Protein AF-A0A268U4F8-F1 (afdb_monomer_lite)

pLDDT: mean 76.62, std 21.25, range [26.23, 95.12]

Secondary structure (DSSP, 8-state):
------EETTTTEE---S--TT-SS----B-S---HHHHHHHHHTT--EEEEE-TTGGGTT-HHHHHHHHHTTEEEEEESSHHHHHHHHHHHHHHT--PEEEEEE-GGGHHHHHHHHHHTT-SEEEEHHHHS--

Sequence (134 aa):
MLMFGFYDTNSLSFKFCDDLKDINSLHIPLLKPVQHTLAKYCQDNGVAHSLYLNNYFFEGKDIAQIIAHINLGAEYVLCENPEIAKAMQDIVEKYVLTLKVLVLSDEKSLNPVVKECLKASIDGIINRTCILES

Radius of gyration: 15.09 Å; chains: 1; bounding box: 38×44×38 Å

Structure (mmCIF, N/CA/C/O backbone):
data_AF-A0A268U4F8-F1
#
_entry.id   AF-A0A268U4F8-F1
#
loop_
_atom_site.group_PDB
_atom_site.id
_atom_site.type_symbol
_atom_site.label_atom_id
_atom_site.label_alt_id
_atom_site.label_comp_id
_atom_site.label_asym_id
_atom_site.label_entity_id
_atom_site.label_seq_id
_atom_site.pdbx_PDB_ins_code
_atom_site.Cartn_x
_atom_site.Cartn_y
_atom_site.Cartn_z
_atom_site.occupancy
_atom_site.B_iso_or_equiv
_atom_site.auth_seq_id
_atom_site.auth_comp_id
_atom_site.auth_asym_id
_atom_site.auth_atom_id
_atom_site.pdbx_PDB_model_num
ATOM 1 N N . MET A 1 1 ? -1.320 -16.969 0.747 1.00 27.02 1 MET A N 1
ATOM 2 C CA . MET A 1 1 ? -0.069 -16.864 1.524 1.00 27.02 1 MET A CA 1
ATOM 3 C C . MET A 1 1 ? 0.726 -15.726 0.907 1.00 27.02 1 MET A C 1
ATOM 5 O O . MET A 1 1 ? 1.090 -15.846 -0.253 1.00 27.02 1 MET A O 1
ATOM 9 N N . LEU A 1 2 ? 0.845 -14.590 1.598 1.00 26.23 2 LEU A N 1
ATOM 10 C CA . LEU A 1 2 ? 1.570 -13.408 1.112 1.00 26.23 2 LEU A CA 1
ATOM 11 C C . LEU A 1 2 ? 3.011 -13.497 1.617 1.00 26.23 2 LEU A C 1
ATOM 13 O O . LEU A 1 2 ? 3.222 -13.724 2.806 1.00 26.23 2 LEU A O 1
ATOM 17 N N . MET A 1 3 ? 3.978 -13.372 0.713 1.00 31.55 3 MET A N 1
ATOM 18 C CA . MET A 1 3 ? 5.406 -13.435 1.016 1.00 31.55 3 MET A CA 1
ATOM 19 C C . MET A 1 3 ? 6.018 -12.077 0.666 1.00 31.55 3 MET A C 1
ATOM 21 O O . MET A 1 3 ? 5.747 -11.545 -0.409 1.00 31.55 3 MET A O 1
ATOM 25 N N . PHE A 1 4 ? 6.791 -11.500 1.584 1.00 36.38 4 PHE A N 1
ATOM 26 C CA . PHE A 1 4 ? 7.349 -10.152 1.457 1.00 36.38 4 PHE A CA 1
ATOM 27 C C . PHE A 1 4 ? 8.857 -10.230 1.198 1.00 36.38 4 PHE A C 1
ATOM 29 O O . PHE A 1 4 ? 9.552 -10.999 1.859 1.00 36.38 4 PHE A O 1
ATOM 36 N N . GLY A 1 5 ? 9.356 -9.451 0.234 1.00 38.19 5 GLY A N 1
ATOM 37 C CA . GLY A 1 5 ? 10.785 -9.295 -0.043 1.00 38.19 5 GLY A CA 1
ATOM 38 C C . GLY A 1 5 ? 11.297 -7.945 0.461 1.00 38.19 5 GLY A C 1
ATOM 39 O O . GLY A 1 5 ? 10.632 -6.928 0.276 1.00 38.19 5 GLY A O 1
ATOM 40 N N . PHE A 1 6 ? 12.478 -7.938 1.078 1.00 37.91 6 PHE A N 1
ATOM 41 C CA . PHE A 1 6 ? 13.141 -6.741 1.609 1.00 37.91 6 PHE A CA 1
ATOM 42 C C . PHE A 1 6 ? 14.332 -6.348 0.729 1.00 37.91 6 PHE A C 1
ATOM 44 O O . PHE A 1 6 ? 14.998 -7.219 0.165 1.00 37.91 6 PHE A O 1
ATOM 51 N N . TYR A 1 7 ? 14.597 -5.044 0.620 1.00 38.31 7 TYR A N 1
ATOM 52 C CA . TYR A 1 7 ? 15.694 -4.471 -0.165 1.00 38.31 7 TYR A CA 1
ATOM 53 C C . TYR A 1 7 ? 16.811 -3.998 0.765 1.00 38.31 7 TYR A C 1
ATOM 55 O O . TYR A 1 7 ? 16.540 -3.179 1.631 1.00 38.31 7 TYR A O 1
ATOM 63 N N . ASP A 1 8 ? 18.0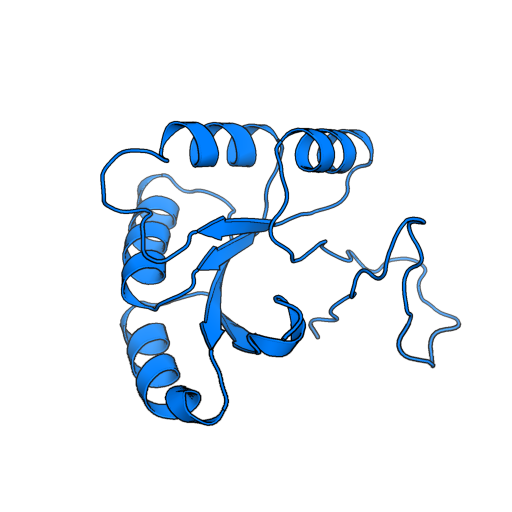45 -4.447 0.533 1.00 32.28 8 ASP A N 1
ATOM 64 C CA . ASP A 1 8 ? 19.248 -3.919 1.185 1.00 32.28 8 ASP A CA 1
ATOM 65 C C . ASP A 1 8 ? 20.260 -3.476 0.100 1.00 32.28 8 ASP A C 1
ATOM 67 O O . ASP A 1 8 ? 20.325 -4.041 -0.990 1.00 32.28 8 ASP A O 1
ATOM 71 N N . THR A 1 9 ? 20.957 -2.387 0.401 1.00 38.56 9 THR A N 1
ATOM 72 C CA . THR A 1 9 ? 21.740 -1.420 -0.399 1.00 38.56 9 THR A CA 1
ATOM 73 C C . THR A 1 9 ? 22.499 -1.839 -1.686 1.00 38.56 9 THR A C 1
ATOM 75 O O . THR A 1 9 ? 23.022 -2.938 -1.838 1.00 38.56 9 THR A O 1
ATOM 78 N N . ASN A 1 10 ? 22.605 -0.858 -2.612 1.00 35.28 10 ASN A N 1
ATOM 79 C CA . ASN A 1 10 ? 23.471 -0.698 -3.813 1.00 35.28 10 ASN A CA 1
ATOM 80 C C . ASN A 1 10 ? 23.703 -1.876 -4.781 1.00 35.28 10 ASN A C 1
ATOM 82 O O . ASN A 1 10 ? 24.429 -1.740 -5.765 1.00 35.28 10 ASN A O 1
ATOM 86 N N . SER A 1 11 ? 23.015 -2.987 -4.582 1.00 34.38 11 SER A N 1
ATOM 87 C CA . SER A 1 11 ? 22.832 -4.063 -5.544 1.00 34.38 11 SER A CA 1
ATOM 88 C C . SER A 1 11 ? 21.446 -4.654 -5.290 1.00 34.38 11 SER A C 1
ATOM 90 O O . SER A 1 11 ? 21.050 -4.801 -4.138 1.00 34.38 11 SER A O 1
ATOM 92 N N . LEU A 1 12 ? 20.672 -4.941 -6.342 1.00 34.50 12 LEU A N 1
ATOM 93 C CA . LEU A 1 12 ? 19.396 -5.658 -6.225 1.00 34.50 12 LEU A CA 1
ATOM 94 C C . LEU A 1 12 ? 19.692 -7.086 -5.744 1.00 34.50 12 LEU A C 1
ATOM 96 O O . LEU A 1 12 ? 19.836 -8.009 -6.540 1.00 34.50 12 LEU A O 1
ATOM 100 N N . SER A 1 13 ? 19.847 -7.249 -4.434 1.00 30.06 13 SER A N 1
ATOM 101 C CA . SER A 1 13 ? 19.980 -8.541 -3.779 1.00 30.06 13 SER A CA 1
ATOM 102 C C . SER A 1 13 ? 18.674 -8.835 -3.046 1.00 30.06 13 SER A C 1
ATOM 104 O O . SER A 1 13 ? 18.243 -8.096 -2.163 1.00 30.06 13 SER A O 1
ATOM 106 N N . PHE A 1 14 ? 17.987 -9.890 -3.479 1.00 37.38 14 PHE A N 1
ATOM 107 C CA . PHE A 1 14 ? 16.776 -10.380 -2.833 1.00 37.38 14 PHE A CA 1
ATOM 108 C C . PHE A 1 14 ? 17.209 -11.253 -1.654 1.00 37.38 14 PHE A C 1
ATOM 110 O O . PHE A 1 14 ? 17.764 -12.332 -1.866 1.00 37.38 14 PHE A O 1
ATOM 117 N N . LYS A 1 15 ? 16.981 -10.813 -0.411 1.00 34.19 15 LYS A N 1
ATOM 118 C CA . LYS A 1 15 ? 17.087 -11.718 0.743 1.00 34.19 15 LYS A CA 1
ATOM 119 C C . LYS A 1 15 ? 15.885 -12.658 0.714 1.00 34.19 15 LYS A C 1
ATOM 121 O O . LYS A 1 15 ? 14.783 -12.295 1.120 1.00 34.19 15 LYS A O 1
ATOM 126 N N . PHE A 1 16 ? 16.112 -13.851 0.177 1.00 38.69 16 PHE A N 1
ATOM 127 C CA . PHE A 1 16 ? 15.192 -14.971 0.295 1.00 38.69 16 PHE A CA 1
ATOM 128 C C . PHE A 1 16 ? 15.131 -15.421 1.754 1.00 38.69 16 PHE A C 1
ATOM 130 O O . PHE A 1 16 ? 16.163 -15.603 2.393 1.00 38.69 16 PHE A O 1
ATOM 137 N N . CYS A 1 17 ? 13.920 -15.578 2.287 1.00 37.22 17 CYS A N 1
ATOM 138 C CA . CYS A 1 17 ? 13.726 -16.331 3.518 1.00 37.22 17 CYS A CA 1
ATOM 139 C C . CYS A 1 17 ? 13.926 -17.809 3.152 1.00 37.22 17 CYS A C 1
ATOM 141 O O . CYS A 1 17 ? 13.237 -18.314 2.264 1.00 37.22 17 CYS A O 1
ATOM 143 N N . ASP A 1 18 ? 14.939 -18.434 3.749 1.00 35.91 18 ASP A N 1
ATOM 144 C CA . ASP A 1 18 ? 15.432 -19.773 3.421 1.00 35.91 18 ASP A CA 1
ATOM 145 C C . ASP A 1 18 ? 14.339 -20.841 3.557 1.00 35.91 18 ASP A C 1
ATOM 147 O O . ASP A 1 18 ? 14.003 -21.228 4.671 1.00 35.91 18 ASP A O 1
ATOM 151 N N . ASP A 1 19 ? 13.782 -21.289 2.424 1.00 41.16 19 ASP A N 1
ATOM 152 C CA . ASP A 1 19 ? 13.491 -22.707 2.129 1.00 41.16 19 ASP A CA 1
ATOM 153 C C . ASP A 1 19 ? 12.685 -22.866 0.832 1.00 41.16 19 ASP A C 1
ATOM 155 O O . ASP A 1 19 ? 11.522 -23.252 0.859 1.00 41.16 19 ASP A O 1
ATOM 159 N N . LEU A 1 20 ? 13.235 -22.575 -0.352 1.00 42.25 20 LEU A N 1
ATOM 160 C CA . LEU A 1 20 ? 12.457 -22.824 -1.573 1.00 42.25 20 LEU A CA 1
ATOM 161 C C . LEU A 1 20 ? 13.334 -23.221 -2.767 1.00 42.25 20 LEU A C 1
ATOM 163 O O . LEU A 1 20 ? 13.801 -22.392 -3.542 1.00 42.25 20 LEU A O 1
ATOM 167 N N . LYS A 1 21 ? 13.456 -24.534 -2.983 1.00 40.00 21 LYS A N 1
ATOM 168 C CA . LYS A 1 21 ? 13.842 -25.111 -4.283 1.00 40.00 21 LYS A CA 1
ATOM 169 C C . LYS A 1 21 ? 12.733 -24.988 -5.350 1.00 40.00 21 LYS A C 1
ATOM 171 O O . LYS A 1 21 ? 12.944 -25.430 -6.472 1.00 40.00 21 LYS A O 1
ATOM 176 N N . ASP A 1 22 ? 11.610 -24.331 -5.036 1.00 40.72 22 ASP A N 1
ATOM 177 C CA . ASP A 1 22 ? 10.383 -24.321 -5.850 1.00 40.72 22 ASP A CA 1
ATOM 178 C C . ASP A 1 22 ? 9.852 -22.908 -6.205 1.00 40.72 22 ASP A C 1
ATOM 180 O O . ASP A 1 22 ? 8.665 -22.725 -6.472 1.00 40.72 22 ASP A O 1
ATOM 184 N N . ILE A 1 23 ? 10.703 -21.874 -6.256 1.00 44.06 23 ILE A N 1
ATOM 185 C CA . ILE A 1 23 ? 10.297 -20.468 -6.533 1.00 44.06 23 ILE A CA 1
ATOM 186 C C . ILE A 1 23 ? 10.091 -20.209 -8.034 1.00 44.06 23 ILE A C 1
ATOM 188 O O . ILE A 1 23 ? 10.409 -19.148 -8.556 1.00 44.06 23 ILE A O 1
ATOM 192 N N . ASN A 1 24 ? 9.547 -21.165 -8.776 1.00 39.38 24 ASN A N 1
ATOM 193 C CA . ASN A 1 24 ? 9.349 -20.997 -10.217 1.00 39.38 24 ASN A CA 1
ATOM 194 C C . ASN A 1 24 ? 8.078 -20.204 -10.592 1.00 39.38 24 ASN A C 1
ATOM 196 O O . ASN A 1 24 ? 7.699 -20.211 -11.760 1.00 39.38 24 ASN A O 1
ATOM 200 N N . SER A 1 25 ? 7.392 -19.524 -9.656 1.00 43.03 25 SER A N 1
ATOM 201 C CA . SER A 1 25 ? 6.165 -18.767 -10.001 1.00 43.03 25 SER A CA 1
ATOM 202 C C . SER A 1 25 ? 5.660 -17.696 -9.013 1.00 43.03 25 SER A C 1
ATOM 204 O O . SER A 1 25 ? 4.525 -17.243 -9.151 1.00 43.03 25 SER A O 1
ATOM 206 N N . LEU A 1 26 ? 6.431 -17.255 -8.012 1.00 52.75 26 LEU A N 1
ATOM 207 C CA . LEU A 1 26 ? 5.893 -16.303 -7.028 1.00 52.75 26 LEU A CA 1
ATOM 208 C C . LEU A 1 26 ? 5.993 -14.852 -7.528 1.00 52.75 26 LEU A C 1
ATOM 210 O O . LEU A 1 26 ? 7.079 -14.328 -7.754 1.00 52.75 26 LEU A O 1
ATOM 214 N N . HIS A 1 27 ? 4.836 -14.208 -7.680 1.00 63.25 27 HIS A N 1
ATOM 215 C CA . HIS A 1 27 ? 4.687 -12.774 -7.917 1.00 63.25 27 HIS A CA 1
ATOM 216 C C . HIS A 1 27 ? 5.143 -12.013 -6.660 1.00 63.25 27 HIS A C 1
ATOM 218 O O . HIS A 1 27 ? 4.391 -11.909 -5.691 1.00 63.25 27 HIS A O 1
ATOM 224 N N . ILE A 1 28 ? 6.400 -11.562 -6.633 1.00 74.38 28 ILE A N 1
ATOM 225 C CA . ILE A 1 28 ? 7.010 -10.886 -5.476 1.00 74.38 28 ILE A CA 1
ATOM 226 C C . ILE A 1 28 ? 6.951 -9.369 -5.705 1.00 74.38 28 ILE A C 1
ATOM 228 O O . ILE A 1 28 ? 7.708 -8.861 -6.536 1.00 74.38 28 ILE A O 1
ATOM 232 N N . PRO A 1 29 ? 6.081 -8.626 -4.995 1.00 83.12 29 PRO A N 1
ATOM 233 C CA . PRO A 1 29 ? 6.014 -7.181 -5.139 1.00 83.12 29 PRO A CA 1
ATOM 234 C C . PRO A 1 29 ? 7.147 -6.479 -4.384 1.00 83.12 29 PRO A C 1
ATOM 236 O O . PRO A 1 29 ? 7.546 -6.883 -3.290 1.00 83.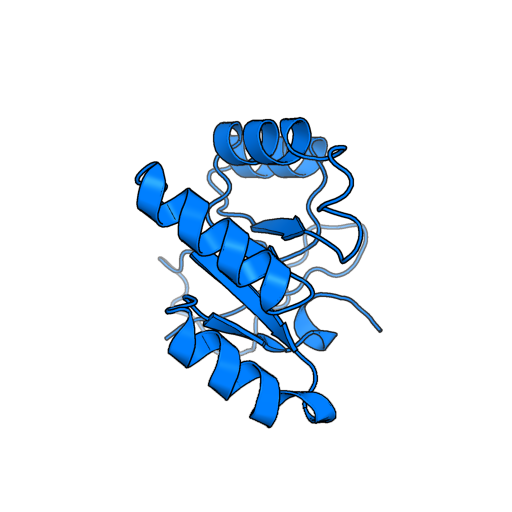12 29 PRO A O 1
ATOM 239 N N . LEU A 1 30 ? 7.620 -5.365 -4.939 1.00 86.06 30 LEU A N 1
ATOM 240 C CA . LEU A 1 30 ? 8.527 -4.438 -4.276 1.00 86.06 30 LEU A CA 1
ATOM 241 C C . LEU A 1 30 ? 7.730 -3.460 -3.402 1.00 86.06 30 LEU A C 1
ATOM 243 O O . LEU A 1 30 ? 7.220 -2.449 -3.891 1.00 86.06 30 LEU A O 1
ATOM 247 N N . LEU A 1 31 ? 7.647 -3.755 -2.103 1.00 87.94 31 LEU A N 1
ATOM 248 C CA . LEU A 1 31 ? 6.976 -2.902 -1.121 1.00 87.94 31 LEU A CA 1
ATOM 249 C C . LEU A 1 31 ? 7.981 -1.992 -0.414 1.00 87.94 31 LEU A C 1
ATOM 251 O O . LEU A 1 31 ? 8.598 -2.375 0.575 1.00 87.94 31 LEU A O 1
ATOM 255 N N . LYS A 1 32 ? 8.156 -0.779 -0.933 1.00 85.25 32 LYS A N 1
ATOM 256 C CA . LYS A 1 32 ? 8.933 0.290 -0.291 1.00 85.25 32 LYS A CA 1
ATOM 257 C C . LYS A 1 32 ? 8.502 1.660 -0.820 1.00 85.25 32 LYS A C 1
ATOM 259 O O . LYS A 1 32 ? 7.769 1.727 -1.809 1.00 85.25 32 LYS A O 1
ATOM 264 N N . PRO A 1 33 ? 8.972 2.770 -0.233 1.00 83.62 33 PRO A N 1
ATOM 265 C CA . PRO A 1 33 ? 8.882 4.075 -0.875 1.00 83.62 33 PRO A CA 1
ATOM 266 C C . PRO A 1 33 ? 9.656 4.065 -2.203 1.00 83.62 33 PRO A C 1
ATOM 268 O O . PRO A 1 33 ? 10.884 4.151 -2.240 1.00 83.62 33 PRO A O 1
ATOM 271 N N . VAL A 1 34 ? 8.939 3.891 -3.312 1.00 77.06 34 VA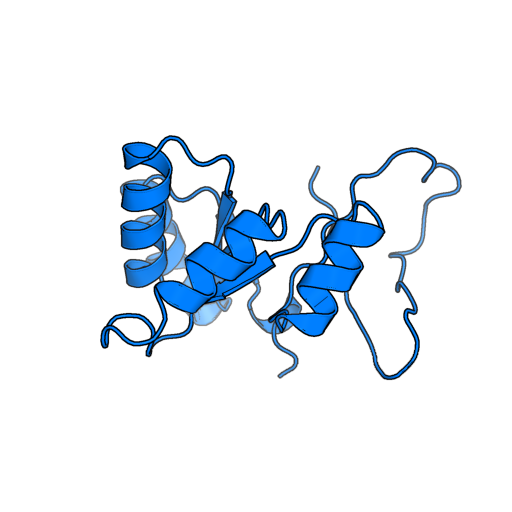L A N 1
ATOM 272 C CA . VAL A 1 34 ? 9.513 3.842 -4.659 1.00 77.06 34 VAL A CA 1
ATOM 273 C C . VAL A 1 34 ? 9.453 5.240 -5.274 1.00 77.06 34 VAL A C 1
ATOM 275 O O . VAL A 1 34 ? 8.393 5.851 -5.333 1.00 77.06 34 VAL A O 1
ATOM 278 N N . GLN A 1 35 ? 10.589 5.751 -5.752 1.00 80.62 35 GLN A N 1
ATOM 279 C CA . GLN A 1 35 ? 10.639 6.977 -6.559 1.00 80.62 35 GLN A CA 1
ATOM 280 C C . GLN A 1 35 ? 10.327 6.681 -8.033 1.00 80.62 35 GLN A C 1
ATOM 282 O O . GLN A 1 35 ? 10.460 5.545 -8.486 1.00 80.62 35 GLN A O 1
ATOM 287 N N . HIS A 1 36 ? 9.990 7.708 -8.818 1.00 80.25 36 HIS A N 1
ATOM 288 C CA . HIS A 1 36 ? 9.584 7.562 -10.224 1.00 80.25 36 HIS A CA 1
ATOM 289 C C . HIS A 1 36 ? 10.565 6.774 -11.108 1.00 80.25 36 HIS A C 1
ATOM 291 O O . HIS A 1 36 ? 10.134 5.984 -11.944 1.00 80.25 36 HIS A O 1
ATOM 297 N N . THR A 1 37 ? 11.876 6.947 -10.922 1.00 82.88 37 THR A N 1
ATOM 298 C CA . THR A 1 37 ? 12.905 6.223 -11.692 1.00 82.88 37 THR A CA 1
ATOM 299 C C . THR A 1 37 ? 12.866 4.721 -11.427 1.00 82.88 37 THR A C 1
ATOM 301 O O . THR A 1 37 ? 12.942 3.921 -12.358 1.00 82.88 37 THR A O 1
ATOM 304 N N . LEU A 1 38 ? 12.689 4.333 -10.165 1.00 83.81 38 LEU A N 1
ATOM 305 C CA . LEU A 1 38 ? 12.572 2.936 -9.774 1.00 83.81 38 LEU A CA 1
ATOM 306 C C . LEU A 1 38 ? 11.203 2.357 -10.154 1.00 83.81 38 LEU A C 1
ATOM 308 O O . LEU A 1 38 ? 11.142 1.216 -10.590 1.00 83.81 38 LEU A O 1
ATOM 312 N N . ALA A 1 39 ? 10.127 3.146 -10.084 1.00 87.19 39 ALA A N 1
ATOM 313 C CA . ALA A 1 39 ? 8.811 2.734 -10.576 1.00 87.19 39 ALA A CA 1
ATOM 314 C C . ALA A 1 39 ? 8.839 2.446 -12.086 1.00 87.19 39 ALA A C 1
ATOM 316 O O . ALA A 1 39 ? 8.283 1.446 -12.533 1.00 87.19 39 ALA A O 1
ATOM 317 N N . LYS A 1 40 ? 9.558 3.262 -12.870 1.00 86.44 40 LYS A N 1
ATOM 318 C CA . LYS A 1 40 ? 9.766 3.000 -14.299 1.00 86.44 40 LYS A CA 1
ATOM 319 C C . LYS A 1 40 ? 10.536 1.705 -14.539 1.00 86.44 40 LYS A C 1
ATOM 321 O O . LYS A 1 40 ? 10.136 0.913 -15.383 1.00 86.44 40 LYS A O 1
ATOM 326 N N . TYR A 1 41 ? 11.599 1.466 -13.771 1.00 85.31 41 TYR A N 1
ATOM 327 C CA . TYR A 1 41 ? 12.324 0.199 -13.829 1.00 85.31 41 TYR A CA 1
ATOM 328 C C . TYR A 1 41 ? 11.413 -0.992 -13.495 1.00 85.31 41 TYR A C 1
ATOM 330 O O . TYR A 1 41 ? 11.434 -1.994 -14.203 1.00 85.31 41 TYR A O 1
ATOM 338 N N . CYS A 1 42 ? 10.581 -0.879 -12.457 1.00 86.25 42 CYS A N 1
ATOM 339 C CA . CYS A 1 42 ? 9.605 -1.903 -12.096 1.00 86.25 42 CYS A CA 1
ATOM 340 C C . CYS A 1 42 ? 8.629 -2.191 -13.244 1.00 86.25 42 CYS A C 1
ATOM 342 O O . CYS A 1 42 ? 8.450 -3.352 -13.601 1.00 86.25 42 CYS A O 1
ATOM 344 N N . GLN A 1 43 ? 8.086 -1.149 -13.882 1.00 88.88 43 GLN A N 1
ATOM 345 C CA . GLN A 1 43 ? 7.230 -1.284 -15.062 1.00 88.88 43 GLN A CA 1
ATOM 346 C C . GLN A 1 43 ? 7.932 -2.036 -16.202 1.00 88.88 43 GLN A C 1
ATOM 348 O O . GLN A 1 43 ? 7.377 -2.986 -16.750 1.00 88.88 43 GLN A O 1
ATOM 353 N N . ASP A 1 44 ? 9.163 -1.635 -16.534 1.00 84.62 44 ASP A N 1
ATOM 354 C CA . ASP A 1 44 ? 9.928 -2.196 -17.657 1.00 84.62 44 ASP A CA 1
ATOM 355 C C . ASP A 1 44 ? 10.305 -3.665 -17.458 1.00 84.62 44 ASP A C 1
ATOM 357 O O . ASP A 1 44 ? 10.544 -4.381 -18.428 1.00 84.62 44 ASP A O 1
ATOM 361 N N . ASN A 1 45 ? 10.340 -4.120 -16.205 1.00 84.50 45 ASN A N 1
ATOM 362 C CA . ASN A 1 45 ? 10.714 -5.482 -15.841 1.00 84.50 45 ASN A CA 1
ATOM 363 C C . ASN A 1 45 ? 9.526 -6.310 -15.323 1.00 84.50 45 ASN A C 1
ATOM 365 O O . ASN A 1 45 ? 9.735 -7.416 -14.831 1.00 84.50 45 ASN A O 1
ATOM 369 N N . GLY A 1 46 ? 8.292 -5.795 -15.410 1.00 84.31 46 GLY A N 1
ATOM 370 C CA . GLY A 1 46 ? 7.094 -6.501 -14.942 1.00 84.31 46 GLY A CA 1
ATOM 371 C C . GLY A 1 46 ? 7.100 -6.800 -13.439 1.00 84.31 46 GLY A C 1
ATOM 372 O O . GLY A 1 46 ? 6.562 -7.815 -13.007 1.00 84.31 46 GLY A O 1
ATOM 373 N N . VAL A 1 47 ? 7.745 -5.948 -12.640 1.00 85.81 47 VAL A N 1
ATOM 374 C CA . VAL A 1 47 ? 7.812 -6.081 -11.183 1.00 85.81 47 VAL A CA 1
ATOM 375 C C . VAL A 1 47 ? 6.697 -5.245 -10.565 1.00 85.81 47 VAL A C 1
ATOM 377 O O . VAL A 1 47 ? 6.718 -4.015 -10.646 1.00 85.81 47 VAL A O 1
ATOM 380 N N . ALA A 1 48 ? 5.745 -5.898 -9.904 1.00 88.56 48 ALA A N 1
ATOM 381 C CA . ALA A 1 48 ? 4.736 -5.203 -9.115 1.00 88.56 48 ALA A CA 1
ATOM 382 C C . ALA A 1 48 ? 5.396 -4.365 -8.015 1.00 88.56 48 ALA A C 1
ATOM 384 O O . ALA A 1 48 ? 6.362 -4.792 -7.381 1.00 88.56 48 ALA A O 1
ATOM 385 N N . HIS A 1 49 ? 4.886 -3.161 -7.774 1.00 89.56 49 HIS A N 1
ATOM 386 C CA . HIS A 1 49 ? 5.483 -2.246 -6.807 1.00 89.56 49 HIS A CA 1
ATOM 387 C C . HIS A 1 49 ? 4.434 -1.415 -6.076 1.00 89.56 49 HIS A C 1
ATOM 389 O O . HIS A 1 49 ? 3.271 -1.331 -6.485 1.00 89.56 49 HIS A O 1
ATOM 395 N N . SER A 1 50 ? 4.870 -0.794 -4.983 1.00 91.88 50 SER A N 1
ATOM 396 C CA . SER A 1 50 ? 4.057 0.127 -4.202 1.00 91.88 50 SER A CA 1
ATOM 397 C C . SER A 1 50 ? 4.355 1.593 -4.489 1.00 91.88 50 SER A C 1
ATOM 399 O O . SER A 1 50 ? 5.508 1.975 -4.690 1.00 91.88 50 SER A O 1
ATOM 401 N N . LEU A 1 51 ? 3.332 2.434 -4.367 1.00 92.00 51 LEU A N 1
ATOM 402 C CA . LEU A 1 51 ? 3.498 3.857 -4.074 1.00 92.00 51 LEU A CA 1
ATOM 403 C C . LEU A 1 51 ? 3.363 4.098 -2.563 1.00 92.00 51 LEU A C 1
ATOM 405 O O . LEU A 1 51 ? 2.706 3.322 -1.870 1.00 92.00 51 LEU A O 1
ATOM 409 N N . TYR A 1 52 ? 3.993 5.149 -2.043 1.00 91.12 52 TYR A N 1
ATOM 410 C CA . TYR A 1 52 ? 4.009 5.453 -0.610 1.00 91.12 52 TYR A CA 1
ATOM 411 C C . TYR A 1 52 ? 3.399 6.824 -0.331 1.00 91.12 52 TYR A C 1
ATOM 413 O O . TYR A 1 52 ? 3.831 7.814 -0.919 1.00 91.12 52 TYR A O 1
ATOM 421 N N . LEU A 1 53 ? 2.418 6.868 0.572 1.00 90.12 53 LEU A N 1
ATOM 422 C CA . LEU A 1 53 ? 1.711 8.069 1.007 1.00 90.12 53 LEU A CA 1
ATOM 423 C C . LEU A 1 53 ? 1.976 8.317 2.496 1.00 90.12 53 LEU A C 1
ATOM 425 O O . LEU A 1 53 ? 1.571 7.531 3.359 1.00 90.12 53 LEU A O 1
ATOM 429 N N . ASN A 1 54 ? 2.652 9.427 2.782 1.00 86.69 54 ASN A N 1
ATOM 430 C CA . ASN A 1 54 ? 2.977 9.861 4.137 1.00 86.69 54 ASN A CA 1
ATOM 431 C C . ASN A 1 54 ? 1.919 10.820 4.708 1.00 86.69 54 ASN A C 1
ATOM 433 O O . ASN A 1 54 ? 1.012 11.263 4.005 1.00 86.69 54 ASN A O 1
ATOM 437 N N . ASN A 1 55 ? 2.069 11.186 5.981 1.00 75.19 55 ASN A N 1
ATOM 438 C CA . ASN A 1 55 ? 1.148 12.079 6.697 1.00 75.19 55 ASN A CA 1
ATOM 439 C C . ASN A 1 55 ? 0.927 13.471 6.060 1.00 75.19 55 ASN A C 1
ATOM 441 O O . ASN A 1 55 ? -0.038 14.141 6.416 1.00 75.19 55 ASN A O 1
ATOM 445 N N . TYR A 1 56 ? 1.772 13.909 5.122 1.00 68.00 56 TYR A N 1
ATOM 446 C CA . TYR A 1 56 ? 1.663 15.218 4.459 1.00 68.00 56 TYR A CA 1
ATOM 447 C C . TYR A 1 56 ? 0.819 15.189 3.175 1.00 68.00 56 TYR A C 1
ATOM 449 O O . TYR A 1 56 ? 0.564 16.228 2.566 1.00 68.00 56 TYR A O 1
ATOM 457 N N . PHE A 1 57 ? 0.348 14.007 2.779 1.00 61.41 57 PHE A N 1
ATOM 458 C CA . PHE A 1 57 ? -0.309 13.762 1.500 1.00 61.41 57 PHE A CA 1
ATOM 459 C C . PHE A 1 57 ? -1.566 14.628 1.242 1.00 61.41 57 PHE A C 1
ATOM 461 O O . PHE A 1 57 ? -1.829 15.040 0.109 1.00 61.41 57 PHE A O 1
ATOM 468 N N . PHE A 1 58 ? -2.342 14.963 2.277 1.00 58.84 58 PHE A N 1
ATOM 469 C CA . PHE A 1 58 ? -3.607 15.694 2.110 1.00 58.84 58 PHE A CA 1
ATOM 470 C C . PHE A 1 58 ? -3.476 17.213 1.938 1.00 58.84 58 PHE A C 1
ATOM 472 O O . PHE A 1 58 ? -4.484 17.885 1.727 1.00 58.84 58 PHE A O 1
ATOM 479 N N . GLU A 1 59 ? -2.264 17.771 1.931 1.00 60.12 59 GLU A N 1
ATOM 480 C CA . GLU A 1 59 ? -2.049 19.202 1.661 1.00 60.12 59 GLU A CA 1
ATOM 481 C C . GLU A 1 59 ? -2.095 19.561 0.156 1.00 60.12 59 GLU A C 1
ATOM 483 O O . GLU A 1 59 ? -1.662 20.638 -0.257 1.00 60.12 59 GLU A O 1
ATOM 488 N N . GLY A 1 60 ? -2.628 18.669 -0.690 1.00 54.44 60 GLY A N 1
ATOM 489 C CA . GLY A 1 60 ? -2.910 18.929 -2.108 1.00 54.44 60 GLY A CA 1
ATOM 490 C C . GLY A 1 60 ? -1.705 18.837 -3.051 1.00 54.44 60 GLY A C 1
ATOM 491 O O . GLY A 1 60 ? -1.835 19.182 -4.225 1.00 54.44 60 GLY A O 1
ATOM 492 N N . LYS A 1 61 ? -0.543 18.372 -2.575 1.00 54.69 61 LYS A N 1
ATOM 493 C CA . LYS A 1 61 ? 0.713 18.375 -3.350 1.00 54.69 61 LYS A CA 1
ATOM 494 C C . LYS A 1 61 ? 1.022 17.091 -4.129 1.00 54.69 61 LYS A C 1
ATOM 496 O O . LYS A 1 61 ? 1.823 17.155 -5.054 1.00 54.69 61 LYS A O 1
ATOM 501 N N . ASP A 1 62 ? 0.328 15.980 -3.873 1.00 69.31 62 ASP A N 1
ATOM 502 C CA . ASP A 1 62 ? 0.812 14.659 -4.320 1.00 69.31 62 ASP A CA 1
ATOM 503 C C . ASP A 1 62 ? -0.145 13.875 -5.243 1.00 69.31 62 ASP A C 1
ATOM 505 O O . ASP A 1 62 ? 0.101 12.713 -5.572 1.00 69.31 62 ASP A O 1
ATOM 509 N N . ILE A 1 63 ? -1.214 14.500 -5.759 1.00 78.62 63 ILE A N 1
ATOM 510 C CA . ILE A 1 63 ? -2.119 13.847 -6.734 1.00 78.62 63 ILE A CA 1
ATOM 511 C C . ILE A 1 63 ? -1.365 13.473 -8.019 1.00 78.62 63 ILE A C 1
ATOM 513 O O . ILE A 1 63 ? -1.551 12.384 -8.562 1.00 78.62 63 ILE A O 1
ATOM 517 N N . ALA A 1 64 ? -0.480 14.354 -8.496 1.00 82.19 64 ALA A N 1
ATOM 518 C CA . ALA A 1 64 ? 0.340 14.085 -9.675 1.00 82.19 64 ALA A CA 1
ATOM 519 C C . ALA A 1 64 ? 1.261 12.873 -9.462 1.00 82.19 64 ALA A C 1
ATOM 521 O O . ALA A 1 64 ? 1.442 12.072 -10.379 1.00 82.19 64 ALA A O 1
ATOM 522 N N . GLN A 1 65 ? 1.789 12.704 -8.245 1.00 81.50 65 GLN A N 1
ATOM 523 C CA . GLN A 1 65 ? 2.619 11.560 -7.889 1.00 81.50 65 GLN A CA 1
ATOM 524 C C . GLN A 1 65 ? 1.807 10.261 -7.931 1.00 81.50 65 GLN A C 1
ATOM 526 O O . GLN A 1 65 ? 2.254 9.295 -8.546 1.00 81.50 65 GLN A O 1
ATOM 531 N N . ILE A 1 66 ? 0.594 10.244 -7.369 1.00 86.12 66 ILE A N 1
ATOM 532 C CA . ILE A 1 66 ? -0.295 9.074 -7.451 1.00 86.12 66 ILE A CA 1
ATOM 533 C C . ILE A 1 66 ? -0.586 8.704 -8.899 1.00 86.12 66 ILE A C 1
ATOM 535 O O . ILE A 1 66 ? -0.406 7.550 -9.280 1.00 86.12 66 ILE A O 1
ATOM 539 N N . ILE A 1 67 ? -1.007 9.675 -9.714 1.00 88.06 67 ILE A N 1
ATOM 540 C CA . ILE A 1 67 ? -1.335 9.431 -11.123 1.00 88.06 67 ILE A CA 1
ATOM 541 C C . ILE A 1 67 ? -0.114 8.874 -11.859 1.00 88.06 67 ILE A C 1
ATOM 543 O O . ILE A 1 67 ? -0.238 7.912 -12.616 1.00 88.06 67 ILE A O 1
ATOM 547 N N . ALA A 1 68 ? 1.074 9.432 -11.613 1.00 88.62 68 ALA A N 1
ATOM 548 C CA . ALA A 1 68 ? 2.310 8.927 -12.194 1.00 88.62 68 ALA A CA 1
ATOM 549 C C . ALA A 1 68 ? 2.574 7.468 -11.790 1.00 88.62 68 ALA A C 1
ATOM 551 O O . AL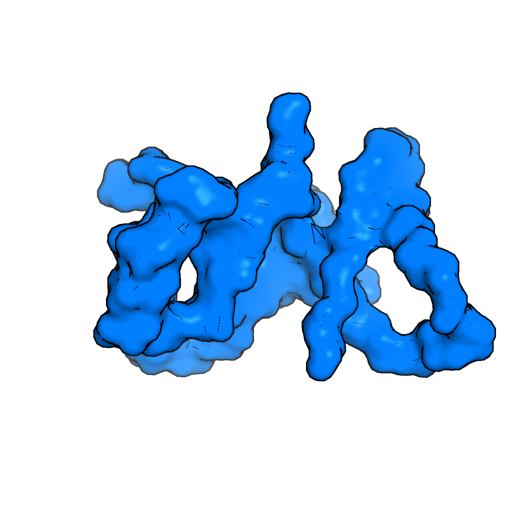A A 1 68 ? 2.854 6.648 -12.657 1.00 88.62 68 ALA A O 1
ATOM 552 N N . HIS A 1 69 ? 2.441 7.118 -10.510 1.00 90.38 69 HIS A N 1
ATOM 553 C CA . HIS A 1 69 ? 2.658 5.747 -10.038 1.00 90.38 69 HIS A CA 1
ATOM 554 C C . HIS A 1 69 ? 1.619 4.753 -10.565 1.00 90.38 69 HIS A C 1
ATOM 556 O O . HIS A 1 69 ? 1.989 3.656 -10.976 1.00 90.38 69 HIS A O 1
ATOM 562 N N . ILE A 1 70 ? 0.344 5.142 -10.629 1.00 90.75 70 ILE A N 1
ATOM 563 C CA . ILE A 1 70 ? -0.710 4.330 -11.253 1.00 90.75 70 ILE A CA 1
ATOM 564 C C . ILE A 1 70 ? -0.361 4.054 -12.719 1.00 90.75 70 ILE A C 1
ATOM 566 O O . ILE A 1 70 ? -0.384 2.905 -13.152 1.00 90.75 70 ILE A O 1
ATOM 570 N N . ASN A 1 71 ? 0.041 5.082 -13.472 1.00 90.81 71 ASN A N 1
ATOM 571 C CA . ASN A 1 71 ? 0.432 4.934 -14.879 1.00 90.81 71 ASN A CA 1
ATOM 572 C C . ASN A 1 71 ? 1.716 4.111 -15.072 1.00 90.81 71 ASN A C 1
ATOM 574 O O . ASN A 1 71 ? 1.932 3.551 -16.146 1.00 90.81 71 ASN A O 1
ATOM 578 N N . LEU A 1 72 ? 2.565 4.029 -14.046 1.00 91.56 72 LEU A N 1
ATOM 579 C CA . LEU A 1 72 ? 3.744 3.164 -14.017 1.00 91.56 72 LEU A CA 1
ATOM 580 C C . LEU A 1 72 ? 3.422 1.735 -13.550 1.00 91.56 72 LEU A C 1
ATOM 582 O O . LEU A 1 72 ? 4.330 0.919 -13.438 1.00 91.56 72 LEU A O 1
ATOM 586 N N . GLY A 1 73 ? 2.150 1.401 -13.313 1.00 91.62 73 GLY A N 1
ATOM 587 C CA . GLY A 1 73 ? 1.729 0.052 -12.939 1.00 91.62 73 GLY A CA 1
ATOM 588 C C . GLY A 1 73 ? 1.943 -0.269 -11.463 1.00 91.62 73 GLY A C 1
ATOM 589 O O . GLY A 1 73 ? 2.253 -1.407 -11.123 1.00 91.62 73 GLY A O 1
ATOM 590 N N . ALA A 1 74 ? 1.830 0.721 -10.573 1.00 93.19 74 ALA A N 1
ATOM 591 C CA . ALA A 1 74 ? 1.745 0.432 -9.147 1.00 93.19 74 ALA A CA 1
ATOM 592 C C . ALA A 1 74 ? 0.522 -0.458 -8.874 1.00 93.19 74 ALA A C 1
ATOM 594 O O . ALA A 1 74 ? -0.572 -0.194 -9.371 1.00 93.19 74 ALA A O 1
ATOM 595 N N . GLU A 1 75 ? 0.711 -1.491 -8.057 1.00 94.19 75 GLU A N 1
ATOM 596 C CA . GLU A 1 75 ? -0.352 -2.420 -7.646 1.00 94.19 75 GLU A CA 1
ATOM 597 C C . GLU A 1 75 ? -0.709 -2.267 -6.167 1.00 94.19 75 GLU A C 1
ATOM 599 O O . GLU A 1 75 ? -1.762 -2.718 -5.725 1.00 94.19 75 GLU A O 1
ATOM 604 N N . TYR A 1 76 ? 0.145 -1.588 -5.400 1.00 94.38 76 TYR A N 1
ATOM 605 C CA . TYR A 1 76 ? -0.014 -1.401 -3.965 1.00 94.38 76 TYR A CA 1
ATOM 606 C C . TYR A 1 76 ? 0.124 0.074 -3.586 1.00 94.38 76 TYR A C 1
ATOM 608 O O . TYR A 1 76 ? 0.884 0.829 -4.197 1.00 94.38 76 TYR A O 1
ATOM 616 N N . VAL A 1 77 ? -0.570 0.473 -2.527 1.00 93.69 77 VAL A N 1
ATOM 617 C CA . VAL A 1 77 ? -0.416 1.772 -1.875 1.00 93.69 77 VAL A CA 1
ATOM 618 C C . VAL A 1 77 ? -0.096 1.543 -0.412 1.00 93.69 77 VAL A C 1
ATOM 620 O O . VAL A 1 77 ? -0.858 0.896 0.296 1.00 93.69 77 VAL A O 1
ATOM 623 N N . LEU A 1 78 ? 1.034 2.072 0.037 1.00 93.31 78 LEU A N 1
ATOM 624 C CA . LEU A 1 78 ? 1.459 2.039 1.428 1.00 93.31 78 LEU A CA 1
ATOM 625 C C . LEU A 1 78 ? 1.093 3.373 2.075 1.00 93.31 78 LEU A C 1
ATOM 627 O O . LEU A 1 78 ? 1.578 4.417 1.646 1.00 93.31 78 LEU A O 1
ATOM 631 N N . CYS A 1 79 ? 0.264 3.341 3.108 1.00 93.12 79 CYS A N 1
ATOM 632 C CA . CYS A 1 79 ? -0.212 4.523 3.815 1.00 93.12 79 CYS A CA 1
ATOM 633 C C . CYS A 1 79 ? 0.322 4.545 5.247 1.00 93.12 79 CYS A C 1
ATOM 635 O O . CYS A 1 79 ? 0.250 3.544 5.958 1.00 93.12 79 CYS A O 1
ATOM 637 N N . GLU A 1 80 ? 0.814 5.694 5.706 1.00 91.19 80 GLU A N 1
ATOM 638 C CA . GLU A 1 80 ? 1.330 5.829 7.076 1.00 91.19 80 GLU A CA 1
ATOM 639 C C . GLU A 1 80 ? 0.270 5.772 8.173 1.00 91.19 80 GLU A C 1
ATOM 641 O O . GLU A 1 80 ? 0.607 5.489 9.325 1.00 91.19 80 GLU A O 1
ATOM 646 N N . ASN A 1 81 ? -0.981 6.081 7.837 1.00 90.25 81 ASN A N 1
ATOM 647 C CA . ASN A 1 81 ? -2.069 6.115 8.797 1.00 90.25 81 ASN A CA 1
ATOM 648 C C . ASN A 1 81 ? -3.405 5.653 8.173 1.00 90.25 81 ASN A C 1
ATOM 650 O O . ASN A 1 81 ? -3.555 5.663 6.944 1.00 90.25 81 ASN A O 1
ATOM 654 N N . PRO A 1 82 ? -4.386 5.265 9.009 1.00 91.75 82 PRO A N 1
ATOM 655 C CA . PRO A 1 82 ? -5.687 4.783 8.541 1.00 91.75 82 PRO A CA 1
ATOM 656 C C . PRO A 1 82 ? -6.551 5.838 7.841 1.00 91.75 82 PRO A C 1
ATOM 658 O O . PRO A 1 82 ? -7.383 5.480 7.014 1.00 91.75 82 PRO A O 1
ATOM 661 N N . GLU A 1 83 ? -6.373 7.126 8.140 1.00 91.56 83 GLU A N 1
ATOM 662 C CA . GLU A 1 83 ? -7.140 8.214 7.521 1.00 91.56 83 GLU A CA 1
ATOM 663 C C . GLU A 1 83 ? -6.782 8.378 6.036 1.00 91.56 83 GLU A C 1
ATOM 665 O O . GLU A 1 83 ? -7.672 8.416 5.183 1.00 91.56 83 GLU A O 1
ATOM 670 N N . ILE A 1 84 ? -5.483 8.374 5.709 1.00 91.69 84 ILE A N 1
ATOM 671 C CA . ILE A 1 84 ? -4.983 8.365 4.325 1.00 91.69 84 ILE A CA 1
ATOM 672 C C . ILE A 1 84 ? -5.472 7.129 3.598 1.00 91.69 84 ILE A C 1
ATOM 674 O O . ILE A 1 84 ? -5.986 7.216 2.484 1.00 91.69 84 ILE A O 1
ATOM 678 N N . ALA A 1 85 ? -5.320 5.978 4.242 1.00 93.69 85 ALA A N 1
ATOM 679 C CA . ALA A 1 85 ? -5.688 4.715 3.645 1.00 93.69 85 ALA A CA 1
ATOM 680 C C . ALA A 1 85 ? -7.192 4.640 3.366 1.00 93.69 85 ALA A C 1
ATOM 682 O O . ALA A 1 85 ? -7.581 4.206 2.290 1.00 93.69 85 ALA A O 1
ATOM 683 N N . LYS A 1 86 ? -8.037 5.165 4.259 1.00 94.31 86 LYS A N 1
ATOM 684 C CA . LYS A 1 86 ? -9.475 5.287 4.014 1.00 94.31 86 LYS A CA 1
ATOM 685 C C . LYS A 1 86 ? -9.775 6.156 2.792 1.00 94.31 86 LYS A C 1
ATOM 687 O O . LYS A 1 86 ? -10.525 5.728 1.925 1.00 94.31 86 LYS A O 1
ATOM 692 N N . ALA A 1 87 ? -9.185 7.347 2.683 1.00 91.56 87 ALA A N 1
ATOM 693 C CA . ALA A 1 87 ? -9.450 8.192 1.517 1.00 91.56 87 ALA A CA 1
ATOM 694 C C . ALA A 1 87 ? -8.935 7.563 0.214 1.00 91.56 87 ALA A C 1
ATOM 696 O O . ALA A 1 87 ? -9.563 7.704 -0.833 1.00 91.56 87 ALA A O 1
ATOM 697 N N . MET A 1 88 ? -7.799 6.861 0.266 1.00 92.31 88 MET A N 1
ATOM 698 C CA . MET A 1 88 ? -7.289 6.129 -0.888 1.00 92.31 88 MET A CA 1
ATOM 699 C C . MET A 1 88 ? -8.206 4.959 -1.252 1.00 92.31 88 MET A C 1
ATOM 701 O O . MET A 1 88 ? -8.476 4.763 -2.431 1.00 92.31 88 MET A O 1
ATOM 705 N N . GLN A 1 89 ? -8.728 4.227 -0.266 1.00 94.50 89 GLN A N 1
ATOM 706 C CA . GLN A 1 89 ? -9.707 3.158 -0.466 1.00 94.50 89 GLN A CA 1
ATOM 707 C C . GLN A 1 89 ? -10.968 3.699 -1.155 1.00 94.50 89 GLN A C 1
ATOM 709 O O . GLN A 1 89 ? -11.387 3.154 -2.173 1.00 94.50 89 GLN A O 1
ATOM 714 N N . ASP A 1 90 ? -11.491 4.840 -0.694 1.00 92.88 90 ASP A N 1
ATOM 715 C CA . ASP A 1 90 ? -12.630 5.516 -1.327 1.00 92.88 90 ASP A CA 1
ATOM 716 C C . ASP A 1 90 ? -12.331 5.872 -2.801 1.00 92.88 90 ASP A C 1
ATOM 718 O O . ASP A 1 90 ? -13.195 5.738 -3.669 1.00 92.88 90 ASP A O 1
ATOM 722 N N . ILE A 1 91 ? -11.104 6.311 -3.118 1.00 91.38 91 ILE A N 1
ATOM 723 C CA . ILE A 1 91 ? -10.659 6.592 -4.497 1.00 91.38 91 ILE A CA 1
ATOM 724 C C . ILE A 1 91 ? -10.578 5.301 -5.319 1.00 91.38 91 ILE A C 1
ATOM 726 O O . ILE A 1 91 ? -11.068 5.270 -6.449 1.00 91.38 91 ILE A O 1
ATOM 730 N N . VAL A 1 92 ? -9.965 4.249 -4.772 1.00 92.19 92 VAL A N 1
ATOM 731 C CA . VAL A 1 92 ? -9.822 2.945 -5.432 1.00 92.19 92 VAL A CA 1
ATOM 732 C C . VAL A 1 92 ? -11.189 2.390 -5.811 1.00 92.19 92 VAL A C 1
ATOM 734 O O . VAL A 1 92 ? -11.393 2.013 -6.963 1.00 92.19 92 VAL A O 1
ATOM 737 N N . GLU A 1 93 ? -12.143 2.417 -4.886 1.00 93.06 93 GLU A N 1
ATOM 738 C CA . GLU A 1 93 ? -13.502 1.932 -5.117 1.00 93.06 93 GLU A CA 1
ATOM 739 C C . GLU A 1 93 ? -14.267 2.821 -6.100 1.00 93.06 93 GLU A C 1
ATOM 741 O O . GLU A 1 93 ? -14.874 2.323 -7.050 1.00 93.06 93 GLU A O 1
ATOM 746 N N . LYS A 1 94 ? -14.196 4.147 -5.929 1.00 93.88 94 LYS A N 1
ATOM 747 C CA . LYS A 1 94 ? -14.907 5.107 -6.782 1.00 93.88 94 LYS A CA 1
ATOM 748 C C . LYS A 1 94 ? -14.470 5.048 -8.244 1.00 93.88 94 LYS A C 1
ATOM 750 O O . LYS A 1 94 ? -15.304 5.225 -9.130 1.00 93.88 94 LYS A O 1
ATOM 755 N N . TYR A 1 95 ? -13.178 4.850 -8.497 1.00 91.56 95 TYR A N 1
ATOM 756 C CA . TYR A 1 95 ? -12.610 4.836 -9.848 1.00 91.56 95 TYR A CA 1
ATOM 757 C C . TYR A 1 95 ? -12.259 3.428 -10.348 1.00 91.56 95 TYR A C 1
ATOM 759 O O . TYR A 1 95 ? -11.672 3.305 -11.421 1.00 91.56 95 TYR A O 1
ATOM 767 N N . VAL A 1 96 ? -12.647 2.379 -9.612 1.00 90.88 96 VAL A N 1
ATOM 768 C CA . VAL A 1 96 ? -12.438 0.962 -9.966 1.00 90.88 96 VAL A CA 1
ATOM 769 C C . VAL A 1 96 ? -10.963 0.659 -10.273 1.00 90.88 96 VAL A C 1
ATOM 771 O O . VAL A 1 96 ? -10.618 0.017 -11.265 1.00 90.88 96 VAL A O 1
ATOM 774 N N . LEU A 1 97 ? -10.067 1.168 -9.426 1.00 90.75 97 LEU A N 1
ATOM 775 C CA . LEU A 1 97 ? -8.631 0.921 -9.548 1.00 90.75 97 LEU A CA 1
ATOM 776 C C . LEU A 1 97 ? -8.296 -0.486 -9.031 1.00 90.75 97 LEU A C 1
ATOM 778 O O . LEU A 1 97 ? -8.913 -0.979 -8.093 1.00 90.75 97 LEU A O 1
ATOM 782 N N . THR A 1 98 ? -7.277 -1.128 -9.601 1.00 89.56 98 THR A N 1
ATOM 783 C CA . THR A 1 98 ? -6.803 -2.455 -9.155 1.00 89.56 98 THR A CA 1
ATOM 784 C C . THR A 1 98 ? -5.794 -2.385 -8.004 1.00 89.56 98 THR A C 1
ATOM 786 O O . THR A 1 98 ? -5.223 -3.406 -7.626 1.00 89.56 98 THR A O 1
ATOM 789 N N . LEU A 1 99 ? -5.557 -1.189 -7.461 1.00 92.75 99 LEU A N 1
ATOM 790 C CA . LEU A 1 99 ? -4.619 -0.943 -6.370 1.00 92.75 99 LEU A CA 1
ATOM 791 C C . LEU A 1 99 ? -5.080 -1.596 -5.062 1.00 92.75 99 LEU A C 1
ATOM 793 O O . LEU A 1 99 ? -6.258 -1.549 -4.720 1.00 92.75 99 LEU A O 1
ATOM 797 N N . LYS A 1 100 ? -4.122 -2.128 -4.303 1.00 94.69 100 LYS A N 1
ATOM 798 C CA . LYS A 1 100 ? -4.314 -2.637 -2.942 1.00 94.69 100 LYS A CA 1
ATOM 799 C C . LYS A 1 100 ? -3.835 -1.642 -1.898 1.00 94.69 100 LYS A C 1
ATOM 801 O O . LYS A 1 100 ? -2.664 -1.268 -1.904 1.00 94.69 100 LYS A O 1
ATOM 806 N N . VAL A 1 101 ? -4.719 -1.230 -0.994 1.00 95.12 101 VAL A N 1
ATOM 807 C CA . VAL A 1 101 ? -4.412 -0.229 0.035 1.00 95.12 101 VAL A CA 1
ATOM 808 C C . VAL A 1 101 ? -3.950 -0.904 1.325 1.00 95.12 101 VAL A C 1
ATOM 810 O O . VAL A 1 101 ? -4.675 -1.677 1.945 1.00 95.12 101 VAL A O 1
ATOM 813 N N . LEU A 1 102 ? -2.727 -0.596 1.750 1.00 94.75 102 LEU A N 1
ATOM 814 C CA . LEU A 1 102 ? -2.082 -1.185 2.917 1.00 94.75 102 LEU A CA 1
ATOM 815 C C . LEU A 1 102 ? -1.693 -0.101 3.924 1.00 94.75 102 LEU A C 1
ATOM 817 O O . LEU A 1 102 ? -1.062 0.892 3.565 1.00 94.75 102 LEU A O 1
ATOM 821 N N . VAL A 1 103 ? -2.002 -0.315 5.202 1.00 94.38 103 VAL A N 1
ATOM 822 C CA . VAL A 1 103 ? -1.596 0.591 6.289 1.00 94.38 103 VAL A CA 1
ATOM 823 C C . VAL A 1 103 ? -0.324 0.091 6.963 1.00 94.38 103 VAL A C 1
ATOM 825 O O . VAL A 1 103 ? -0.247 -1.065 7.380 1.00 94.38 103 VAL A O 1
ATOM 828 N N . LEU A 1 104 ? 0.658 0.979 7.121 1.00 92.19 104 LEU A N 1
ATOM 829 C CA . LEU A 1 104 ? 1.845 0.738 7.936 1.00 92.19 104 LEU A CA 1
ATOM 830 C C . LEU A 1 104 ? 1.506 0.950 9.416 1.00 92.19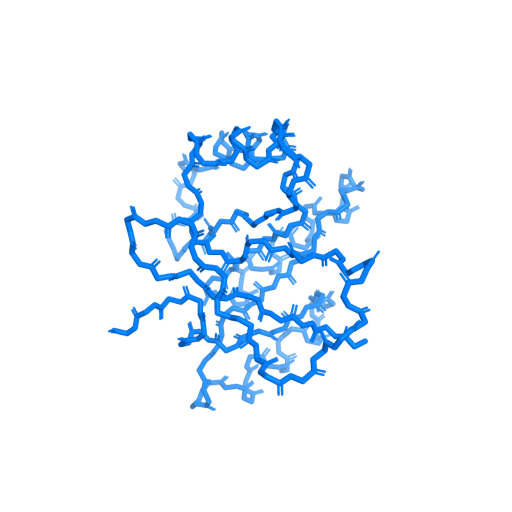 104 LEU A C 1
ATOM 832 O O . LEU A 1 104 ? 1.086 2.038 9.811 1.00 92.19 104 LEU A O 1
ATOM 836 N N . SER A 1 105 ? 1.726 -0.061 10.254 1.00 90.25 105 SER A N 1
ATOM 837 C CA . SER A 1 105 ? 1.463 0.017 11.696 1.00 90.25 105 SER A CA 1
ATOM 838 C C . SER A 1 105 ? 2.596 -0.600 12.509 1.00 90.25 105 SER A C 1
ATOM 840 O O . SER A 1 105 ? 3.300 -1.489 12.034 1.00 90.25 105 SER A O 1
ATOM 842 N N . ASP A 1 106 ? 2.755 -0.127 13.742 1.00 89.12 106 ASP A N 1
ATOM 843 C CA . ASP A 1 106 ? 3.668 -0.697 14.728 1.00 89.12 106 ASP A CA 1
ATOM 844 C C . ASP A 1 106 ? 2.875 -1.553 15.719 1.00 89.12 106 ASP A C 1
ATOM 846 O O . ASP A 1 106 ? 1.692 -1.315 15.963 1.00 89.12 106 ASP A O 1
ATOM 850 N N . GLU A 1 107 ? 3.536 -2.498 16.386 1.00 83.50 107 GLU A N 1
ATOM 851 C CA . GLU A 1 107 ? 2.895 -3.376 17.379 1.00 83.50 107 GLU A CA 1
ATOM 852 C C . GLU A 1 107 ? 2.117 -2.592 18.454 1.00 83.50 107 GLU A C 1
ATOM 854 O O . GLU A 1 107 ? 0.998 -2.952 18.823 1.00 83.50 107 GLU A O 1
ATOM 859 N N . LYS A 1 108 ? 2.667 -1.454 18.898 1.00 86.19 108 LYS A N 1
ATOM 860 C CA . LYS A 1 108 ? 2.051 -0.585 19.915 1.00 86.19 108 LYS A CA 1
ATOM 861 C C . LYS A 1 108 ? 0.727 0.039 19.461 1.00 86.19 108 LYS A C 1
ATOM 863 O O . LYS A 1 108 ? -0.124 0.321 20.303 1.00 86.19 108 LYS A O 1
ATOM 868 N N . SER A 1 109 ? 0.556 0.283 18.162 1.00 84.00 109 SER A N 1
ATOM 869 C CA . SER A 1 109 ? -0.626 0.931 17.576 1.00 84.00 109 SER A CA 1
ATOM 870 C C . SER A 1 109 ? -1.545 -0.045 16.835 1.00 84.00 109 SER A C 1
ATOM 872 O O . SER A 1 109 ? -2.598 0.364 16.349 1.00 84.00 109 SER A O 1
ATOM 874 N N . LEU A 1 110 ? -1.208 -1.337 16.804 1.00 84.44 110 LEU A N 1
ATOM 875 C CA . LEU A 1 110 ? -1.897 -2.327 15.980 1.00 84.44 110 LEU A CA 1
ATOM 876 C C . LEU A 1 110 ? -3.393 -2.442 16.302 1.00 84.44 110 LEU A C 1
ATOM 878 O O . LEU A 1 110 ? -4.228 -2.396 15.406 1.00 84.44 110 LEU A O 1
ATOM 882 N N . ASN A 1 111 ? -3.761 -2.551 17.581 1.00 85.12 111 ASN A N 1
ATOM 883 C CA . ASN A 1 111 ? -5.157 -2.756 17.987 1.00 85.12 111 ASN A CA 1
ATOM 884 C C . ASN A 1 111 ? -6.128 -1.651 17.519 1.00 85.12 111 ASN A C 1
ATOM 886 O O . ASN A 1 111 ? -7.174 -1.991 16.956 1.00 85.12 111 ASN A O 1
ATOM 890 N N . PRO A 1 112 ? -5.863 -0.349 17.754 1.00 89.38 112 PRO A N 1
ATOM 891 C CA . PRO A 1 112 ? -6.727 0.704 17.223 1.00 89.38 112 PRO A CA 1
ATOM 892 C C . PRO A 1 112 ? -6.713 0.747 15.688 1.00 89.38 112 PRO A C 1
ATOM 894 O O . PRO A 1 112 ? -7.785 0.842 15.092 1.00 89.38 112 PRO A O 1
ATOM 897 N N . VAL A 1 113 ? -5.550 0.566 15.050 1.00 88.19 113 VAL A N 1
ATOM 898 C CA . VAL A 1 113 ? -5.418 0.578 13.581 1.00 88.19 113 VAL A CA 1
ATOM 899 C C . VAL A 1 113 ? -6.227 -0.540 12.923 1.00 88.19 113 VAL A C 1
ATOM 901 O O . VAL A 1 113 ? -6.962 -0.283 11.972 1.00 88.19 113 VAL A O 1
ATOM 904 N N . VAL A 1 114 ? -6.175 -1.765 13.455 1.00 89.38 114 VAL A N 1
ATOM 905 C CA . VAL A 1 114 ? -6.959 -2.908 12.952 1.00 89.38 114 VAL A CA 1
ATOM 906 C C . VAL A 1 114 ? -8.452 -2.597 12.966 1.00 89.38 114 VAL A C 1
ATOM 908 O O . VAL A 1 114 ? -9.149 -2.861 11.987 1.00 89.38 114 VAL A O 1
ATOM 911 N N . LYS A 1 115 ? -8.959 -1.996 14.049 1.00 90.19 115 LYS A N 1
ATOM 912 C CA . LYS A 1 115 ? -10.380 -1.635 14.145 1.00 90.19 115 LYS A CA 1
ATOM 913 C C . LYS A 1 115 ? -10.784 -0.590 13.110 1.00 90.19 115 LYS A C 1
ATOM 915 O O . LYS A 1 115 ? -11.892 -0.671 12.586 1.00 90.19 115 LYS A O 1
ATOM 920 N N . GLU A 1 116 ? -9.932 0.393 12.844 1.00 91.50 116 GLU A N 1
ATOM 921 C CA . GLU A 1 116 ? -10.194 1.420 11.832 1.00 91.50 116 GLU A CA 1
ATOM 922 C C . GLU A 1 116 ? -10.155 0.839 10.418 1.00 91.50 116 GLU A C 1
ATOM 924 O O . GLU A 1 116 ? -11.092 1.059 9.652 1.00 91.50 116 GLU A O 1
ATOM 929 N N . CYS A 1 117 ? -9.153 0.011 10.115 1.00 91.19 117 CYS A N 1
ATOM 930 C CA . CYS A 1 117 ? -9.019 -0.656 8.820 1.00 91.19 117 CYS A CA 1
ATOM 931 C C . CYS A 1 117 ? -10.227 -1.547 8.507 1.00 91.19 117 CYS A C 1
ATOM 933 O O . CYS A 1 117 ? -10.762 -1.481 7.405 1.00 91.19 117 CYS A O 1
ATOM 935 N N . LEU A 1 118 ? -10.716 -2.318 9.488 1.00 90.62 118 LEU A N 1
AT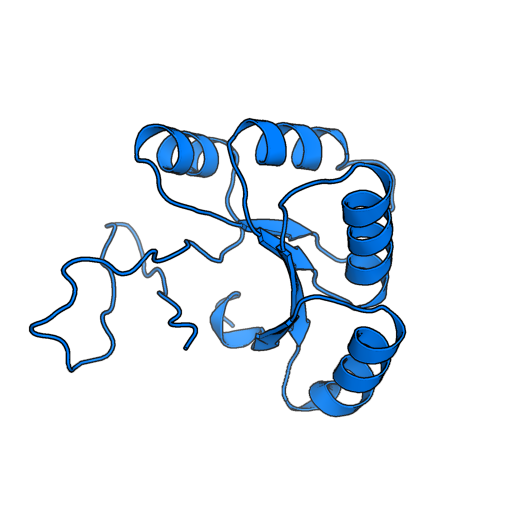OM 936 C CA . LEU A 1 118 ? -11.908 -3.159 9.321 1.00 90.62 118 LEU A CA 1
ATOM 937 C C . LEU A 1 118 ? -13.176 -2.344 9.039 1.00 90.62 118 LEU A C 1
ATOM 939 O O . LEU A 1 118 ? -14.011 -2.767 8.246 1.00 90.62 118 LEU A O 1
ATOM 943 N N . LYS A 1 119 ? -13.340 -1.179 9.679 1.00 92.75 119 LYS A N 1
ATOM 944 C CA . LYS A 1 119 ? -14.497 -0.295 9.441 1.00 92.75 119 LYS A CA 1
ATOM 945 C C . LYS A 1 119 ? -14.462 0.360 8.064 1.00 92.75 119 LYS A C 1
ATOM 947 O O . LYS A 1 119 ? -15.518 0.673 7.527 1.00 92.75 119 LYS A O 1
ATOM 952 N N . ALA A 1 120 ? -13.264 0.617 7.552 1.00 92.56 120 ALA A N 1
ATOM 953 C CA . ALA A 1 120 ? -13.030 1.278 6.276 1.00 92.56 120 ALA A CA 1
ATOM 954 C C . ALA A 1 120 ? -12.755 0.292 5.125 1.00 92.56 120 ALA A C 1
ATOM 956 O O . ALA A 1 120 ? -12.373 0.737 4.052 1.00 92.56 120 ALA A O 1
ATOM 957 N N . SER A 1 121 ? -12.933 -1.020 5.337 1.00 93.06 121 SER A N 1
ATOM 958 C CA . SER A 1 121 ? -12.693 -2.065 4.327 1.00 93.06 121 SER A CA 1
ATOM 959 C C . SER A 1 121 ? -11.300 -2.011 3.681 1.00 93.06 121 SER A C 1
ATOM 961 O O . SER A 1 121 ? -11.143 -2.334 2.508 1.00 93.06 121 SER A O 1
ATOM 963 N N . ILE A 1 122 ? -10.281 -1.606 4.442 1.00 93.88 122 ILE A N 1
ATOM 964 C CA . ILE A 1 122 ? -8.907 -1.476 3.937 1.00 93.88 122 ILE A CA 1
ATOM 965 C C . ILE A 1 122 ? -8.321 -2.863 3.659 1.00 93.88 122 ILE A C 1
ATOM 967 O O . ILE A 1 122 ? -8.445 -3.759 4.498 1.00 93.88 122 ILE A O 1
ATOM 971 N N . ASP A 1 123 ? -7.658 -3.032 2.505 1.00 92.56 123 ASP A N 1
ATOM 972 C CA . ASP A 1 123 ? -7.193 -4.345 2.031 1.00 92.56 123 ASP A CA 1
ATOM 973 C C . ASP A 1 123 ? -6.213 -5.034 2.995 1.00 92.56 123 ASP A C 1
ATOM 975 O O . ASP A 1 123 ? -6.193 -6.266 3.075 1.00 92.56 123 ASP A O 1
ATOM 979 N N . GLY A 1 124 ? -5.378 -4.281 3.719 1.00 90.62 124 GLY A N 1
ATOM 980 C CA . GLY A 1 124 ? -4.434 -4.897 4.644 1.00 90.62 124 GLY A CA 1
ATOM 981 C C . GLY A 1 124 ? -3.653 -3.959 5.552 1.00 90.62 124 GLY A C 1
ATOM 982 O O . GLY A 1 124 ? -3.678 -2.735 5.438 1.00 90.62 124 GLY A O 1
ATOM 983 N N . ILE A 1 125 ? -2.926 -4.585 6.475 1.00 91.56 125 ILE A N 1
ATOM 984 C CA . ILE A 1 125 ? -2.024 -3.937 7.428 1.00 91.56 125 ILE A CA 1
ATOM 985 C C . ILE A 1 125 ? -0.683 -4.652 7.344 1.00 91.56 125 ILE A C 1
ATOM 987 O O . ILE A 1 125 ? -0.634 -5.882 7.274 1.00 91.56 125 ILE A O 1
ATOM 991 N N . ILE A 1 126 ? 0.399 -3.885 7.365 1.00 90.25 126 ILE A N 1
ATOM 992 C CA . ILE A 1 126 ? 1.764 -4.397 7.335 1.00 90.25 126 ILE A CA 1
ATOM 993 C C . ILE A 1 126 ? 2.592 -3.737 8.435 1.00 90.25 126 ILE A C 1
ATOM 995 O O . ILE A 1 126 ? 2.376 -2.577 8.795 1.00 90.25 126 ILE A O 1
ATOM 999 N N . ASN A 1 127 ? 3.534 -4.495 8.993 1.00 86.94 127 ASN A N 1
ATOM 1000 C CA . ASN A 1 127 ? 4.434 -3.972 10.010 1.00 86.94 127 ASN A CA 1
ATOM 1001 C C . ASN A 1 127 ? 5.328 -2.882 9.398 1.00 86.94 127 ASN A C 1
ATOM 1003 O O . ASN A 1 127 ? 6.000 -3.118 8.395 1.00 86.94 127 ASN A O 1
ATOM 1007 N N . ARG A 1 128 ? 5.342 -1.690 9.997 1.00 87.38 128 ARG A N 1
ATOM 1008 C CA . ARG A 1 128 ? 6.122 -0.545 9.517 1.00 87.38 128 ARG A CA 1
ATOM 1009 C C . ARG A 1 128 ? 7.616 -0.853 9.462 1.00 87.38 128 ARG A C 1
ATOM 1011 O O . ARG A 1 128 ? 8.242 -0.504 8.466 1.00 87.38 128 ARG A O 1
ATOM 1018 N N . THR A 1 129 ? 8.168 -1.540 10.466 1.00 84.56 129 THR A N 1
ATOM 1019 C CA . THR A 1 129 ? 9.613 -1.846 10.539 1.00 84.56 129 THR A CA 1
ATOM 1020 C C . THR A 1 129 ? 10.081 -2.782 9.430 1.00 84.56 129 THR A C 1
ATOM 1022 O O . THR A 1 129 ? 11.268 -2.861 9.134 1.00 84.56 129 THR A O 1
ATOM 1025 N N . CYS A 1 130 ? 9.144 -3.484 8.793 1.00 82.44 130 CYS A N 1
ATOM 1026 C CA . CYS A 1 130 ? 9.417 -4.294 7.621 1.00 82.44 130 CYS A CA 1
ATOM 1027 C C . CYS A 1 130 ? 9.602 -3.447 6.345 1.00 82.44 130 CYS A C 1
ATOM 1029 O O . CYS A 1 130 ? 10.224 -3.882 5.386 1.00 82.44 130 CYS A O 1
ATOM 1031 N N . ILE A 1 131 ? 9.044 -2.244 6.294 1.00 84.19 131 ILE A N 1
ATOM 1032 C CA . ILE A 1 131 ? 8.988 -1.441 5.067 1.00 84.19 131 ILE A CA 1
ATOM 1033 C C . ILE A 1 131 ? 9.912 -0.234 5.146 1.00 84.19 131 ILE A C 1
ATOM 1035 O O . ILE A 1 131 ? 10.578 0.116 4.172 1.00 84.19 131 ILE A O 1
ATOM 1039 N N . LEU A 1 132 ? 9.914 0.422 6.300 1.00 80.62 132 LEU A N 1
ATOM 1040 C CA . LEU A 1 132 ? 10.727 1.585 6.588 1.00 80.62 132 LEU A CA 1
ATOM 1041 C C . LEU A 1 132 ? 11.797 1.110 7.566 1.00 80.62 132 LEU A C 1
ATOM 1043 O O . LEU A 1 132 ? 11.475 0.775 8.707 1.00 80.62 132 LEU A O 1
ATOM 1047 N N . GLU A 1 133 ? 13.040 1.012 7.094 1.00 64.38 133 GLU A N 1
ATOM 1048 C CA . GLU A 1 133 ? 14.190 0.771 7.965 1.00 64.38 133 GLU A CA 1
ATOM 1049 C C . GLU A 1 133 ? 14.162 1.809 9.097 1.00 64.38 133 GLU A C 1
ATOM 1051 O O . GLU A 1 133 ? 13.997 3.006 8.846 1.00 64.38 133 GLU A O 1
ATOM 1056 N N . SER A 1 134 ? 14.221 1.324 10.338 1.00 49.94 134 SER A N 1
ATOM 1057 C CA . SER A 1 134 ? 14.255 2.139 11.557 1.00 49.94 134 SER A CA 1
ATOM 1058 C C . SER A 1 134 ? 15.536 2.952 11.669 1.00 49.94 134 SER A C 1
ATOM 1060 O O . SER A 1 134 ? 16.603 2.319 11.490 1.00 49.94 134 SER A O 1
#

Foldseek 3Di:
DADAWADDDDDRDTPDPDDDPPPPDDLYAAQECDDLVVLLVCLVVVHAYEHEDEPCNPPPDCPVVVVSSVVSRHQEYEYAALVVLLVVLVVCVVVVNNHAREYADAPVCVVVRVVSCVVSVHRYYDHNCRHDPD